Protein AF-A0A453JBC0-F1 (afdb_monomer)

InterPro domains:
  IPR011992 EF-hand domain pair [SSF47473] (24-69)
  IPR045198 Calcineurin B-like [PTHR23056] (1-77)

Secondary structure (DSSP, 8-state):
-PPPP--TTTTS----TT---HHHHHHHSSS-HHHHHHHHHHHHHHTTSS--SSS--HHHHHHHHHSSSS--TTT--

Radius of gyration: 16.41 Å; Cα contacts (8 Å, |Δi|>4): 43; chains: 1; bounding box: 36×23×53 Å

Solvent-accessible surface area (backbone atoms only — not comparable to full-atom values): 4936 Å² total; per-residue (Å²): 137,83,79,79,74,81,62,76,65,73,75,70,72,80,73,51,84,79,77,63,59,44,64,61,58,19,74,76,49,96,44,51,47,70,51,42,51,52,50,47,58,50,46,62,57,42,16,48,66,79,54,82,78,63,50,72,50,74,67,30,50,49,49,59,52,70,68,45,91,57,90,44,78,82,75,76,116

Structure (mmCIF, N/CA/C/O backbone):
data_AF-A0A453JBC0-F1
#
_entry.id   AF-A0A453JBC0-F1
#
loop_
_atom_site.group_PDB
_atom_site.id
_atom_site.type_symbol
_atom_site.label_atom_id
_atom_site.label_alt_id
_atom_site.label_comp_id
_atom_site.label_asym_id
_atom_site.label_entity_id
_atom_site.label_seq_id
_atom_site.pdbx_PDB_ins_code
_atom_site.Cartn_x
_atom_site.Cartn_y
_atom_site.Cartn_z
_atom_site.occupancy
_atom_site.B_iso_or_equiv
_atom_site.auth_seq_id
_atom_site.auth_comp_id
_atom_site.auth_asym_id
_atom_site.auth_atom_id
_atom_site.pdbx_PDB_model_num
ATOM 1 N N . MET A 1 1 ? 13.975 12.010 37.898 1.00 51.78 1 MET A N 1
ATOM 2 C CA . MET A 1 1 ? 13.003 11.187 37.147 1.00 51.78 1 MET A CA 1
ATOM 3 C C . MET A 1 1 ? 13.115 11.579 35.685 1.00 51.78 1 MET A C 1
ATOM 5 O O . MET A 1 1 ? 12.596 12.617 35.303 1.00 51.78 1 MET A O 1
ATOM 9 N N . GLY A 1 2 ? 13.944 10.859 34.927 1.00 45.06 2 GLY A N 1
ATOM 10 C CA . GLY A 1 2 ? 14.275 11.209 33.546 1.00 45.06 2 GLY A CA 1
ATOM 11 C C . GLY A 1 2 ? 13.143 10.833 32.597 1.00 45.06 2 GLY A C 1
ATOM 12 O O . GLY A 1 2 ? 12.753 9.669 32.542 1.00 45.06 2 GLY A O 1
ATOM 13 N N . CYS A 1 3 ? 12.624 11.813 31.859 1.00 55.94 3 CYS A N 1
ATOM 14 C CA . CYS A 1 3 ? 11.772 11.563 30.705 1.00 55.94 3 CYS A CA 1
ATOM 15 C C . CYS A 1 3 ? 12.623 10.924 29.608 1.00 55.94 3 CYS A C 1
ATOM 17 O O . CYS A 1 3 ? 13.601 11.513 29.145 1.00 55.94 3 CYS A O 1
ATOM 19 N N . PHE A 1 4 ? 12.259 9.706 29.214 1.00 50.91 4 PHE A N 1
ATOM 20 C CA . PHE A 1 4 ? 12.862 9.035 28.077 1.00 50.91 4 PHE A CA 1
ATOM 21 C C . PHE A 1 4 ? 12.575 9.845 26.81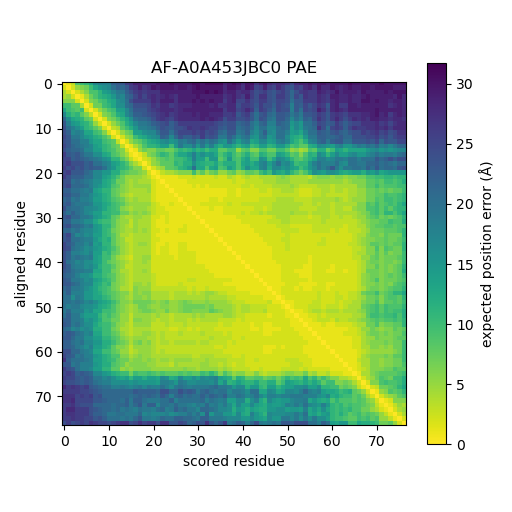7 1.00 50.91 4 PHE A C 1
ATOM 23 O O . PHE A 1 4 ? 11.426 10.099 26.460 1.00 50.91 4 PHE A O 1
ATOM 30 N N . HIS A 1 5 ? 13.661 10.274 26.186 1.00 46.06 5 HIS A N 1
ATOM 31 C CA . HIS A 1 5 ? 13.688 10.907 24.884 1.00 46.06 5 HIS A CA 1
ATOM 32 C C . HIS A 1 5 ? 12.829 10.107 23.909 1.00 46.06 5 HIS A C 1
ATOM 34 O O . HIS A 1 5 ? 13.062 8.913 23.708 1.00 46.06 5 HIS A O 1
ATOM 40 N N . SER A 1 6 ? 11.848 10.789 23.318 1.00 49.62 6 SER A N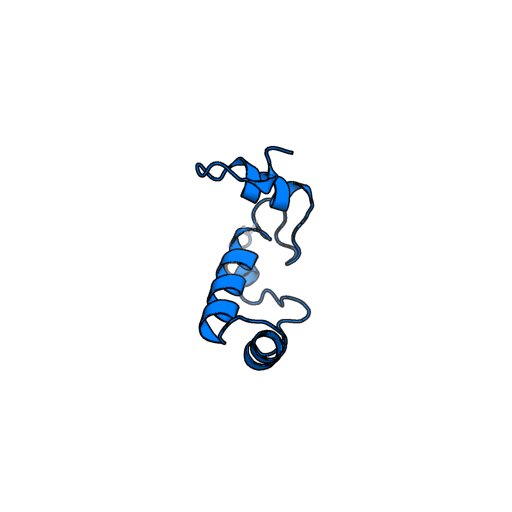 1
ATOM 41 C CA . SER A 1 6 ? 11.066 10.321 22.185 1.00 49.62 6 SER A CA 1
ATOM 42 C C . SER A 1 6 ? 11.994 9.628 21.197 1.00 49.62 6 SER A C 1
ATOM 44 O O . SER A 1 6 ? 12.873 10.252 20.599 1.00 49.62 6 SER A O 1
ATOM 46 N N . THR A 1 7 ? 11.829 8.318 21.057 1.00 49.56 7 THR A N 1
ATOM 47 C CA . THR A 1 7 ? 12.577 7.498 20.116 1.00 49.56 7 THR A CA 1
ATOM 48 C C . THR A 1 7 ? 12.123 7.843 18.702 1.00 49.56 7 THR A C 1
ATOM 50 O O . THR A 1 7 ? 11.394 7.107 18.044 1.00 49.56 7 THR A O 1
ATOM 53 N N . ALA A 1 8 ? 12.666 8.937 18.166 1.00 49.28 8 ALA A N 1
ATOM 54 C CA . ALA A 1 8 ? 12.794 9.138 16.724 1.00 49.28 8 ALA A CA 1
ATOM 55 C C . ALA A 1 8 ? 13.528 7.952 16.045 1.00 49.28 8 ALA A C 1
ATOM 57 O O . ALA A 1 8 ? 13.500 7.810 14.826 1.00 49.28 8 ALA A O 1
ATOM 58 N N . THR A 1 9 ? 14.132 7.057 16.836 1.00 44.47 9 THR A N 1
ATOM 59 C CA . THR A 1 9 ? 14.725 5.777 16.440 1.00 44.47 9 THR A CA 1
ATOM 60 C C . THR A 1 9 ? 13.718 4.649 16.171 1.00 44.47 9 THR A C 1
ATOM 62 O O . THR A 1 9 ? 14.080 3.713 15.462 1.00 44.47 9 THR A O 1
ATOM 65 N N . ALA A 1 10 ? 12.462 4.714 16.636 1.00 48.88 10 ALA A N 1
ATOM 66 C CA . ALA A 1 10 ? 11.461 3.674 16.334 1.00 48.88 10 ALA A CA 1
ATOM 67 C C . ALA A 1 10 ? 11.014 3.700 14.860 1.00 48.88 10 ALA A C 1
ATOM 69 O O . ALA A 1 10 ? 10.662 2.676 14.283 1.00 48.88 10 ALA A O 1
ATOM 70 N N . ARG A 1 11 ? 11.109 4.865 14.210 1.00 49.81 11 ARG A N 1
ATOM 71 C CA . ARG A 1 11 ? 10.774 5.038 12.789 1.00 49.81 11 ARG A CA 1
ATOM 72 C C . ARG A 1 11 ? 11.849 4.502 11.836 1.00 49.81 11 ARG A C 1
ATOM 74 O O . ARG A 1 11 ? 11.621 4.466 10.630 1.00 49.81 11 ARG A O 1
ATOM 81 N N . ALA A 1 12 ? 13.026 4.137 12.354 1.00 50.19 12 ALA A N 1
ATOM 82 C CA . ALA A 1 12 ? 14.248 4.089 11.558 1.00 50.19 12 ALA A CA 1
ATOM 83 C C . ALA A 1 12 ? 14.511 2.771 10.816 1.00 50.19 12 ALA A C 1
ATOM 85 O O . ALA A 1 12 ? 15.323 2.793 9.897 1.00 50.19 12 ALA A O 1
ATOM 86 N N . ARG A 1 13 ? 13.871 1.638 11.141 1.00 53.84 13 ARG A N 1
ATOM 87 C CA . ARG A 1 13 ? 14.065 0.373 10.392 1.00 53.84 13 ARG A CA 1
ATOM 88 C C . ARG A 1 13 ? 12.824 -0.518 10.430 1.00 53.84 13 ARG A C 1
ATOM 90 O O . ARG A 1 13 ? 12.862 -1.614 10.982 1.00 53.84 13 ARG A O 1
ATOM 97 N N . ARG A 1 14 ? 11.727 -0.056 9.824 1.00 61.69 14 ARG A N 1
ATOM 98 C CA . ARG A 1 14 ? 10.597 -0.934 9.485 1.00 61.69 14 ARG A CA 1
ATOM 99 C C . ARG A 1 14 ? 11.093 -1.966 8.472 1.00 61.69 14 ARG A C 1
ATOM 101 O O . ARG A 1 14 ? 11.386 -1.627 7.329 1.00 61.69 14 ARG A O 1
ATOM 108 N N . ARG A 1 15 ? 11.286 -3.208 8.917 1.00 61.16 15 ARG A N 1
ATOM 109 C CA . ARG A 1 15 ? 11.506 -4.338 8.014 1.00 61.16 15 ARG A CA 1
ATOM 110 C C . ARG A 1 15 ? 10.134 -4.762 7.527 1.00 61.16 15 ARG A C 1
ATOM 112 O O . ARG A 1 15 ? 9.437 -5.446 8.259 1.00 61.16 15 ARG A O 1
ATOM 119 N N 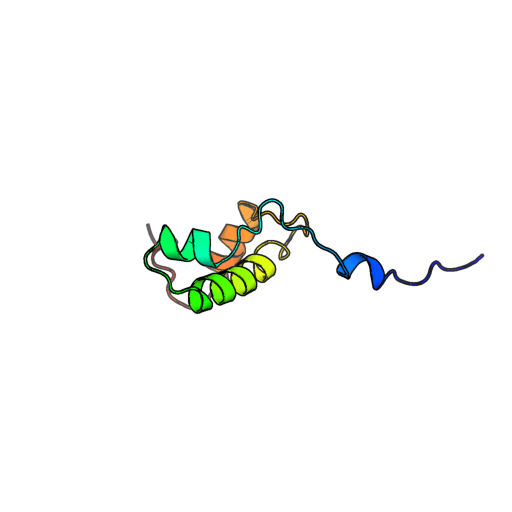. TYR A 1 16 ? 9.768 -4.338 6.325 1.00 66.06 16 TYR A N 1
ATOM 120 C CA . TYR A 1 16 ? 8.650 -4.934 5.608 1.00 66.06 16 TYR A CA 1
ATOM 121 C C . TYR A 1 16 ? 9.040 -6.385 5.316 1.00 66.06 16 TYR A C 1
ATOM 123 O O . TYR A 1 16 ? 10.016 -6.602 4.584 1.00 66.06 16 TYR A O 1
ATOM 131 N N . PRO A 1 17 ? 8.406 -7.373 5.973 1.00 61.00 17 PRO A N 1
ATOM 132 C CA . PRO A 1 17 ? 8.748 -8.769 5.761 1.00 61.00 17 PRO A CA 1
ATOM 133 C C . PRO A 1 17 ? 8.489 -9.085 4.287 1.00 61.00 17 PRO A C 1
ATOM 135 O O . PRO A 1 17 ? 7.368 -8.928 3.820 1.00 61.00 17 PRO A O 1
ATOM 138 N N . GLY A 1 18 ? 9.528 -9.465 3.542 1.00 60.53 18 GLY A N 1
ATOM 139 C CA . GLY A 1 18 ? 9.385 -9.745 2.113 1.00 60.53 18 GLY A CA 1
ATOM 140 C C . GLY A 1 18 ? 9.313 -8.507 1.215 1.00 60.53 18 GLY A C 1
ATOM 141 O O . GLY A 1 18 ? 8.587 -8.535 0.229 1.00 60.53 18 GLY A O 1
ATOM 142 N N . TYR A 1 19 ? 10.062 -7.427 1.506 1.00 62.72 19 TYR A N 1
ATOM 143 C CA . TYR A 1 19 ? 10.438 -6.479 0.442 1.00 62.72 19 TYR A CA 1
ATOM 144 C C . TYR A 1 19 ? 11.320 -7.217 -0.572 1.00 62.72 19 TYR A C 1
ATOM 146 O O . TYR A 1 19 ? 12.552 -7.185 -0.499 1.00 62.72 19 TYR A O 1
ATOM 154 N N . ASP A 1 20 ? 10.665 -7.959 -1.459 1.00 62.53 20 ASP A N 1
ATOM 155 C CA . ASP A 1 20 ? 11.284 -8.582 -2.610 1.00 62.53 20 ASP A CA 1
ATOM 156 C C . ASP A 1 20 ? 11.897 -7.484 -3.471 1.00 62.53 20 ASP A C 1
ATOM 158 O O . ASP A 1 20 ? 11.394 -6.358 -3.551 1.00 62.53 20 ASP A O 1
ATOM 162 N N . HIS A 1 21 ? 13.023 -7.796 -4.108 1.00 82.50 21 HIS A N 1
ATOM 163 C CA . HIS A 1 21 ? 13.649 -6.865 -5.034 1.00 82.50 21 HIS A CA 1
ATOM 164 C C . HIS A 1 21 ? 12.591 -6.401 -6.049 1.00 82.50 21 HIS A C 1
ATOM 166 O O . HIS A 1 21 ? 12.006 -7.260 -6.710 1.00 82.50 21 HIS A O 1
ATOM 172 N N . PRO A 1 22 ? 12.353 -5.087 -6.233 1.00 87.94 22 PRO A N 1
ATOM 173 C CA . PRO A 1 22 ? 11.261 -4.585 -7.076 1.00 87.94 22 PRO A CA 1
ATOM 174 C C . PRO A 1 22 ? 11.336 -5.115 -8.517 1.00 87.94 22 PRO A C 1
ATOM 176 O O . PRO A 1 22 ? 10.318 -5.265 -9.184 1.00 87.94 22 PRO A O 1
ATOM 179 N N . MET A 1 23 ? 12.532 -5.510 -8.967 1.00 91.31 23 MET A N 1
ATOM 180 C CA . MET A 1 23 ? 12.765 -6.222 -10.227 1.00 91.31 23 MET A CA 1
ATOM 181 C C . MET A 1 23 ? 12.051 -7.581 -10.327 1.00 91.31 23 MET A C 1
ATOM 183 O O . MET A 1 23 ? 11.589 -7.938 -11.406 1.00 91.31 23 MET A O 1
ATOM 187 N N . GLN A 1 24 ? 11.967 -8.348 -9.237 1.00 92.25 24 GLN A N 1
ATOM 188 C CA . GLN A 1 24 ? 11.296 -9.651 -9.205 1.00 92.25 24 GLN A CA 1
ATOM 189 C C . GLN A 1 24 ? 9.775 -9.504 -9.272 1.00 92.25 24 GLN A C 1
ATOM 191 O O . GLN A 1 24 ? 9.123 -10.242 -10.002 1.00 92.25 24 GLN A O 1
ATOM 196 N N . LEU A 1 25 ? 9.206 -8.538 -8.549 1.00 92.12 25 LEU A N 1
ATOM 197 C CA . LEU A 1 25 ? 7.769 -8.261 -8.612 1.00 92.12 25 LEU A CA 1
ATOM 198 C C . LEU A 1 25 ? 7.378 -7.665 -9.970 1.00 92.12 25 LEU A C 1
ATOM 200 O O . LEU A 1 25 ? 6.362 -8.050 -10.546 1.00 92.12 25 LEU A O 1
ATOM 204 N N . ALA A 1 26 ? 8.211 -6.780 -10.524 1.00 94.94 26 ALA A N 1
ATOM 205 C CA . ALA A 1 26 ? 8.004 -6.238 -11.863 1.00 94.94 26 ALA A CA 1
ATOM 206 C C . ALA A 1 26 ? 8.035 -7.343 -12.933 1.00 94.94 26 ALA A C 1
ATOM 208 O O . ALA A 1 26 ? 7.186 -7.360 -13.813 1.00 94.94 26 ALA A O 1
ATOM 209 N N . SER A 1 27 ? 8.950 -8.319 -12.840 1.00 95.31 27 SER A N 1
ATOM 210 C CA . SER A 1 27 ? 9.015 -9.413 -13.824 1.00 95.31 27 SER A CA 1
ATOM 211 C C . SER A 1 27 ? 7.840 -10.396 -13.751 1.00 95.31 27 SER A C 1
ATOM 213 O O . SER A 1 27 ? 7.587 -11.112 -14.718 1.00 95.31 27 SER A O 1
ATOM 215 N N . GLN A 1 28 ? 7.122 -10.432 -12.626 1.00 95.31 28 GLN A N 1
ATOM 216 C CA . GLN A 1 28 ? 5.956 -11.292 -12.400 1.00 95.31 28 GLN A CA 1
ATOM 217 C C . GLN A 1 28 ? 4.618 -10.582 -12.661 1.00 95.31 28 GLN A C 1
ATOM 219 O O . GLN A 1 28 ? 3.563 -11.213 -12.585 1.00 95.31 28 GLN A O 1
ATOM 224 N N . THR A 1 29 ? 4.634 -9.279 -12.948 1.00 94.88 29 THR A N 1
ATOM 225 C CA . THR A 1 29 ? 3.431 -8.457 -13.120 1.00 94.88 29 THR A CA 1
ATOM 226 C C . THR A 1 29 ? 3.515 -7.620 -14.397 1.00 94.88 29 THR A C 1
ATOM 228 O O . THR A 1 29 ? 4.501 -7.657 -15.124 1.00 94.88 29 THR A O 1
ATOM 231 N N . ALA A 1 30 ? 2.457 -6.869 -14.707 1.00 97.44 30 ALA A N 1
ATOM 232 C CA . ALA A 1 30 ? 2.456 -5.927 -15.828 1.00 97.44 30 ALA A CA 1
ATOM 233 C C . ALA A 1 30 ? 3.103 -4.568 -15.483 1.00 97.44 30 ALA A C 1
ATOM 235 O O . ALA A 1 30 ? 3.100 -3.670 -16.321 1.00 97.44 30 ALA A O 1
ATOM 236 N N . PHE A 1 31 ? 3.616 -4.401 -14.259 1.00 96.81 31 PHE A N 1
ATOM 237 C CA . PHE A 1 31 ? 4.182 -3.146 -13.777 1.00 96.81 31 PHE A CA 1
ATOM 238 C C . PHE A 1 31 ? 5.687 -3.065 -14.043 1.00 96.81 31 PHE A C 1
ATOM 240 O O . PHE A 1 31 ? 6.432 -4.029 -13.882 1.00 96.81 31 PHE A O 1
ATOM 247 N N . SER A 1 32 ? 6.151 -1.872 -14.395 1.00 97.62 32 SER A N 1
ATOM 248 C CA . SER A 1 32 ? 7.567 -1.520 -14.419 1.00 97.62 32 SER A CA 1
ATOM 249 C C . SER A 1 32 ? 8.162 -1.471 -13.006 1.00 97.62 32 SER A C 1
ATOM 251 O O . SER A 1 32 ? 7.453 -1.316 -12.012 1.00 97.62 32 SER A O 1
ATOM 253 N N . VAL A 1 33 ? 9.494 -1.533 -12.906 1.00 95.88 33 VAL A N 1
ATOM 254 C CA . VAL A 1 33 ? 10.212 -1.429 -11.620 1.00 95.88 33 VAL A CA 1
ATOM 255 C C . VAL A 1 33 ? 9.838 -0.143 -10.873 1.00 95.88 33 VAL A C 1
ATOM 257 O O . VAL A 1 33 ? 9.558 -0.189 -9.680 1.00 95.88 33 VAL A O 1
ATOM 260 N N . SER A 1 34 ? 9.751 0.984 -11.583 1.00 96.44 34 SER A N 1
ATOM 261 C CA . SER A 1 34 ? 9.356 2.275 -11.009 1.00 96.44 34 SER A CA 1
ATOM 262 C C . SER A 1 34 ? 7.912 2.297 -10.509 1.00 96.44 34 SER A C 1
ATOM 264 O O . SER A 1 34 ? 7.613 2.938 -9.505 1.00 96.44 34 SER A O 1
ATOM 266 N N . GLU A 1 35 ? 6.998 1.599 -11.185 1.00 97.12 35 GLU A N 1
ATOM 267 C CA . GLU A 1 35 ? 5.609 1.492 -10.728 1.00 97.12 35 GLU A CA 1
ATOM 268 C C . GLU A 1 35 ? 5.505 0.607 -9.487 1.00 97.12 35 GLU A C 1
ATOM 270 O O . GLU A 1 35 ? 4.771 0.946 -8.565 1.00 97.12 35 GLU A O 1
ATOM 275 N N . VAL A 1 36 ? 6.282 -0.477 -9.413 1.00 94.94 36 VAL A N 1
ATOM 276 C CA . VAL A 1 36 ? 6.374 -1.310 -8.205 1.00 94.94 36 VAL A CA 1
ATOM 277 C C . VAL A 1 36 ? 6.909 -0.502 -7.018 1.00 94.94 36 VAL A C 1
ATOM 279 O O . VAL A 1 36 ? 6.363 -0.592 -5.919 1.00 94.94 36 VAL A O 1
ATOM 282 N N . GLU A 1 37 ? 7.926 0.336 -7.225 1.00 93.50 37 GLU A N 1
ATOM 283 C CA . GLU A 1 37 ? 8.431 1.250 -6.190 1.00 93.50 37 GLU A CA 1
ATOM 284 C C . GLU A 1 37 ? 7.360 2.261 -5.747 1.00 93.50 37 GLU A C 1
ATOM 286 O O . GLU A 1 37 ? 7.162 2.474 -4.549 1.00 93.50 37 GLU A O 1
ATOM 291 N N . ALA A 1 38 ? 6.609 2.834 -6.692 1.00 95.25 38 ALA A N 1
ATOM 292 C CA . ALA A 1 38 ? 5.499 3.733 -6.379 1.0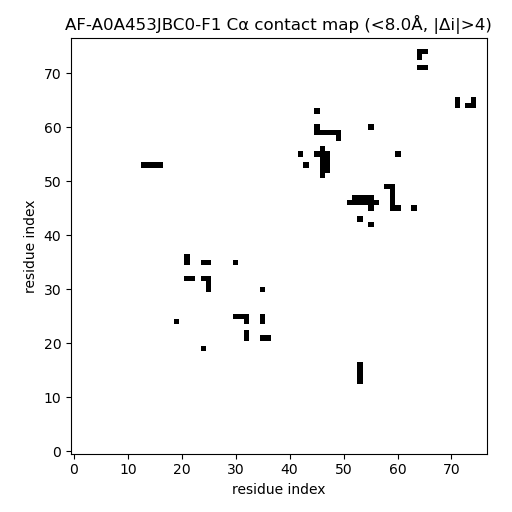0 95.25 38 ALA A CA 1
ATOM 293 C C . ALA A 1 38 ? 4.372 3.023 -5.602 1.00 95.25 38 ALA A C 1
ATOM 295 O O . ALA A 1 38 ? 3.827 3.581 -4.645 1.00 95.25 38 ALA A O 1
ATOM 296 N N . LEU A 1 39 ? 4.047 1.776 -5.960 1.00 93.94 39 LEU A N 1
ATOM 297 C CA . LEU A 1 39 ? 3.087 0.942 -5.232 1.00 93.94 39 LEU A CA 1
ATOM 298 C C . LEU A 1 39 ? 3.571 0.620 -3.816 1.00 93.94 39 LEU A C 1
ATOM 300 O O . LEU A 1 39 ? 2.756 0.557 -2.897 1.00 93.94 39 LEU A O 1
ATOM 304 N N . PHE A 1 40 ? 4.879 0.469 -3.608 1.00 92.19 40 PHE A N 1
ATOM 305 C CA . PHE A 1 40 ? 5.433 0.284 -2.274 1.00 92.19 40 PHE A CA 1
ATOM 306 C C . PHE A 1 40 ? 5.278 1.540 -1.403 1.00 92.19 40 PHE A C 1
ATOM 308 O O . PHE A 1 40 ? 4.888 1.432 -0.242 1.00 92.19 40 PHE A O 1
ATOM 315 N N . GLU A 1 41 ? 5.493 2.745 -1.937 1.00 91.56 41 GLU A N 1
ATOM 316 C CA . GLU A 1 41 ? 5.195 3.990 -1.204 1.00 91.56 41 GLU A CA 1
ATOM 317 C C . GLU A 1 41 ? 3.709 4.108 -0.825 1.00 91.56 41 GLU A C 1
ATOM 319 O O . GLU A 1 41 ? 3.371 4.512 0.296 1.00 91.56 41 GLU A O 1
ATOM 324 N N . LEU A 1 42 ? 2.812 3.692 -1.726 1.00 92.25 42 LEU A N 1
ATOM 325 C CA . LEU A 1 42 ? 1.380 3.619 -1.442 1.00 92.25 42 LEU A CA 1
ATOM 326 C C . LEU A 1 42 ? 1.080 2.601 -0.333 1.00 92.25 42 LEU A C 1
ATOM 328 O O . LEU A 1 42 ? 0.369 2.923 0.619 1.00 92.25 42 LEU A O 1
ATOM 332 N N . PHE A 1 43 ? 1.658 1.403 -0.420 1.00 91.69 43 PHE A N 1
ATOM 333 C CA . PHE A 1 43 ? 1.519 0.351 0.583 1.00 91.69 43 PHE A CA 1
ATOM 334 C C . PHE A 1 43 ? 1.892 0.858 1.980 1.00 91.69 43 PHE A C 1
ATOM 336 O O . PHE A 1 43 ? 1.077 0.750 2.890 1.00 91.69 43 PHE A O 1
ATOM 343 N N . LYS A 1 44 ? 3.050 1.518 2.130 1.00 89.38 44 LYS A N 1
ATOM 344 C CA . LYS A 1 44 ? 3.506 2.084 3.416 1.00 89.38 44 LYS A CA 1
ATOM 345 C C . LYS A 1 44 ? 2.554 3.128 3.998 1.00 89.38 44 LYS A C 1
ATOM 347 O O . LYS A 1 44 ? 2.533 3.342 5.208 1.00 89.38 44 LYS A O 1
ATOM 352 N N . THR A 1 45 ? 1.821 3.824 3.133 1.00 90.06 45 THR A N 1
ATOM 353 C CA . THR A 1 45 ? 0.828 4.823 3.540 1.00 90.06 45 THR A CA 1
ATOM 354 C C . THR A 1 45 ? -0.432 4.150 4.084 1.00 90.06 45 THR A C 1
ATOM 356 O O . THR A 1 45 ? -1.012 4.630 5.056 1.00 90.06 45 THR A O 1
ATOM 359 N N . ILE A 1 46 ? -0.849 3.036 3.477 1.00 91.31 46 ILE A N 1
ATOM 360 C CA . ILE A 1 46 ? -2.050 2.290 3.873 1.00 91.31 46 ILE A CA 1
ATOM 361 C C . ILE A 1 46 ? -1.776 1.432 5.118 1.00 91.31 46 ILE A C 1
ATOM 363 O O . ILE A 1 46 ? -2.534 1.524 6.083 1.00 91.31 46 ILE A O 1
ATOM 367 N N . SER A 1 47 ? -0.672 0.677 5.121 1.00 91.00 47 SER A N 1
ATOM 368 C CA . SER A 1 47 ? -0.259 -0.309 6.143 1.00 91.00 47 SER A CA 1
ATOM 369 C C . SER A 1 47 ? 0.175 0.286 7.490 1.00 91.00 47 SER A C 1
ATOM 371 O O . SER A 1 47 ? 0.843 -0.366 8.284 1.00 91.00 47 SER A O 1
ATOM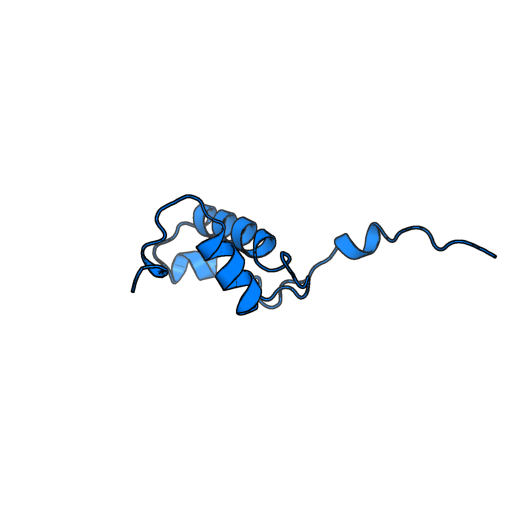 373 N N . GLY A 1 48 ? 0.004 1.590 7.665 1.00 88.50 48 GLY A N 1
ATOM 374 C CA . GLY A 1 48 ? 0.318 2.303 8.900 1.00 88.50 48 GLY A CA 1
ATOM 375 C C . GLY A 1 48 ? -0.760 3.325 9.229 1.00 88.50 48 GLY A C 1
ATOM 376 O O . GLY A 1 48 ? -0.501 4.287 9.953 1.00 88.50 48 GLY A O 1
ATOM 377 N N . SER A 1 49 ? -1.945 3.167 8.632 1.00 88.25 49 SER A N 1
ATOM 378 C CA . SER A 1 49 ? -3.064 4.089 8.811 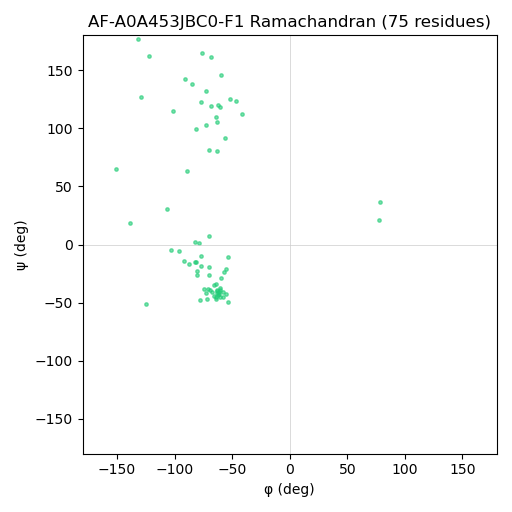1.00 88.25 49 SER A CA 1
ATOM 379 C C . SER A 1 49 ? -3.820 3.828 10.113 1.00 88.25 49 SER A C 1
ATOM 381 O O . SER A 1 49 ? -4.398 4.767 10.667 1.00 88.25 49 SER A O 1
ATOM 383 N N . VAL A 1 50 ? -3.779 2.593 10.625 1.00 88.19 50 VAL A N 1
ATOM 384 C CA . VAL A 1 50 ? -4.338 2.205 11.926 1.00 88.19 50 VAL A CA 1
ATOM 385 C C . VAL A 1 50 ? -3.268 1.545 12.794 1.00 88.19 50 VAL A C 1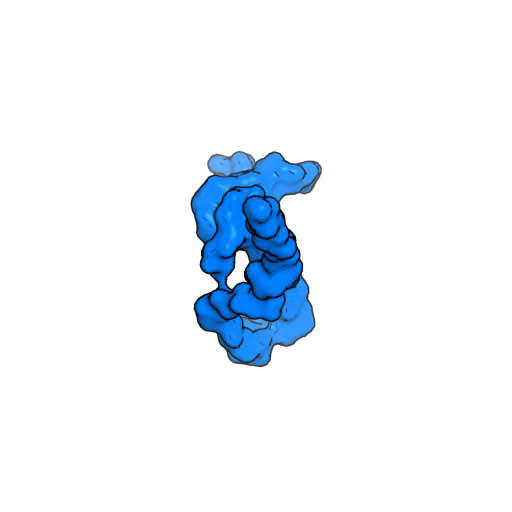
ATOM 387 O O . VAL A 1 50 ? -3.079 1.973 13.934 1.00 88.19 50 VAL A O 1
ATOM 390 N N . VAL A 1 51 ? -2.553 0.542 12.271 1.00 87.19 51 VAL A N 1
ATOM 391 C CA . VAL A 1 51 ? -1.513 -0.198 13.005 1.00 87.19 51 VAL A CA 1
ATOM 392 C C . VAL A 1 51 ? -0.238 -0.235 12.173 1.00 87.19 51 VAL A C 1
ATOM 394 O O . VAL A 1 51 ? -0.253 -0.651 11.030 1.00 87.19 51 VAL A O 1
ATOM 397 N N . ASP A 1 52 ? 0.887 0.189 12.747 1.00 84.75 52 ASP A N 1
ATOM 398 C CA . ASP A 1 52 ? 2.181 0.205 12.052 1.00 84.75 52 ASP A CA 1
ATOM 399 C C . ASP A 1 52 ? 2.936 -1.127 12.231 1.00 84.75 52 ASP A C 1
ATOM 401 O O . ASP A 1 52 ? 3.987 -1.177 12.875 1.00 84.75 52 ASP A O 1
ATOM 405 N N . ASP A 1 53 ? 2.368 -2.223 11.717 1.00 87.12 53 ASP A N 1
ATOM 406 C CA . ASP A 1 53 ? 2.96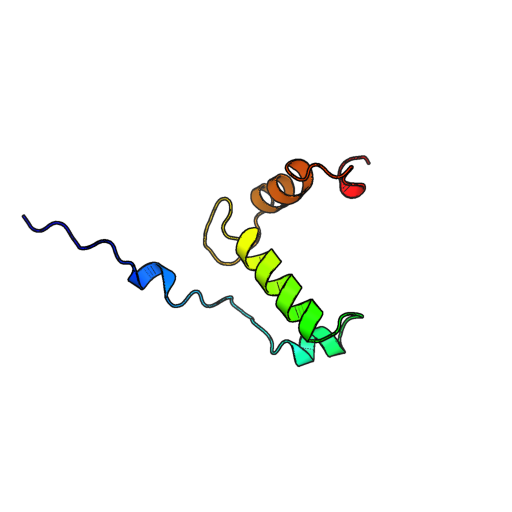3 -3.572 11.756 1.00 87.12 53 ASP A CA 1
ATOM 407 C C . ASP A 1 53 ? 3.574 -4.015 10.412 1.00 87.12 53 ASP A C 1
ATOM 409 O O . ASP A 1 53 ? 4.241 -5.051 10.334 1.00 87.12 53 ASP A O 1
ATOM 413 N N . GLY A 1 54 ? 3.415 -3.199 9.365 1.00 87.81 54 GLY A N 1
ATOM 414 C CA . GLY A 1 54 ? 3.902 -3.503 8.024 1.00 87.81 54 GLY A CA 1
ATOM 415 C C . GLY A 1 54 ? 3.027 -4.501 7.267 1.00 87.81 54 GLY A C 1
ATOM 416 O O . GLY A 1 54 ? 3.518 -5.113 6.319 1.00 87.81 54 GLY A O 1
ATOM 417 N N . LEU A 1 55 ? 1.764 -4.663 7.666 1.00 90.31 55 LEU A N 1
ATOM 418 C CA . LEU A 1 55 ? 0.717 -5.396 6.961 1.00 90.31 55 LEU A CA 1
ATOM 419 C C . LEU A 1 55 ? -0.461 -4.453 6.685 1.00 90.31 55 LEU A C 1
ATOM 421 O O . LEU A 1 55 ? -0.567 -3.392 7.280 1.00 90.31 55 LEU A O 1
ATOM 425 N N . ILE A 1 56 ? -1.342 -4.821 5.755 1.00 91.94 56 ILE A N 1
ATOM 426 C CA . ILE A 1 56 ? -2.597 -4.088 5.544 1.00 91.94 56 ILE A CA 1
ATOM 427 C C . ILE A 1 56 ? -3.718 -4.880 6.206 1.00 91.94 56 ILE A C 1
ATOM 429 O O . ILE A 1 56 ? -4.038 -5.989 5.768 1.00 91.94 56 ILE A O 1
ATOM 433 N N . SER A 1 57 ? -4.333 -4.308 7.241 1.00 92.88 57 SER A N 1
ATOM 434 C CA . SER A 1 57 ? -5.521 -4.899 7.860 1.00 92.88 57 SER A CA 1
ATOM 435 C C . SER A 1 57 ? -6.776 -4.678 7.003 1.00 92.88 57 SER A C 1
ATOM 437 O O . SER A 1 57 ? -6.823 -3.829 6.106 1.00 92.88 57 SER A O 1
ATOM 439 N N . LYS A 1 58 ? -7.847 -5.428 7.292 1.00 91.69 58 LYS A N 1
ATOM 440 C CA . LYS A 1 58 ? -9.147 -5.233 6.633 1.00 91.69 58 LYS A CA 1
ATOM 441 C C . LYS A 1 58 ? -9.665 -3.805 6.837 1.00 91.69 58 LYS A C 1
ATOM 443 O O . LYS A 1 58 ? -10.201 -3.205 5.907 1.00 91.69 58 LYS A O 1
ATOM 448 N N . GLU A 1 59 ? -9.504 -3.274 8.042 1.00 91.44 59 GLU A N 1
ATOM 449 C CA . GLU A 1 59 ? -9.937 -1.934 8.432 1.00 91.44 59 GLU A CA 1
ATOM 450 C C . GLU A 1 59 ? -9.142 -0.863 7.676 1.00 91.44 59 GLU A C 1
ATOM 452 O O . GLU A 1 59 ? -9.731 0.070 7.135 1.00 91.44 59 GLU A O 1
ATOM 457 N N . GLU A 1 60 ? -7.822 -1.022 7.566 1.00 93.06 60 GLU A N 1
ATOM 458 C CA . GLU A 1 60 ? -6.955 -0.110 6.809 1.00 93.06 60 GLU A CA 1
ATOM 459 C C . GLU A 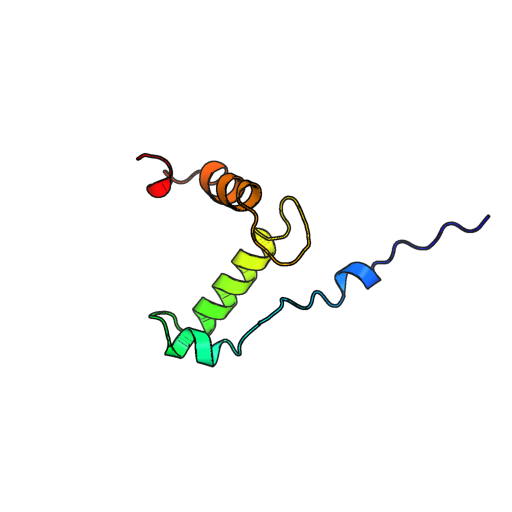1 60 ? -7.288 -0.102 5.316 1.00 93.06 60 GLU A C 1
ATOM 461 O O . GLU A 1 60 ? -7.371 0.959 4.693 1.00 93.06 60 GLU A O 1
ATOM 466 N N . PHE A 1 61 ? -7.555 -1.278 4.745 1.00 90.88 61 PHE A N 1
ATOM 467 C CA . PHE A 1 61 ? -7.959 -1.402 3.349 1.00 90.88 61 PHE A CA 1
ATOM 468 C C . PHE A 1 61 ? -9.306 -0.721 3.078 1.00 90.88 61 PHE A C 1
ATOM 470 O O . PHE A 1 61 ? -9.440 0.042 2.121 1.00 90.88 61 PHE A O 1
ATOM 477 N N . GLN A 1 62 ? -10.300 -0.937 3.945 1.00 88.75 62 GLN A N 1
ATOM 478 C CA . GLN A 1 62 ? -11.586 -0.246 3.852 1.00 88.75 62 GLN A CA 1
ATOM 479 C C . GLN A 1 62 ? -11.406 1.269 3.973 1.00 88.75 62 GLN A C 1
ATOM 481 O O . GLN A 1 62 ? -11.952 2.018 3.165 1.00 88.75 62 GLN A O 1
ATOM 486 N N . LEU A 1 63 ? -10.602 1.739 4.928 1.00 88.44 63 LEU A N 1
ATOM 487 C CA . LEU A 1 63 ? -10.313 3.164 5.070 1.00 88.44 63 LEU A CA 1
ATOM 488 C C . LEU A 1 63 ? -9.691 3.744 3.799 1.00 88.44 63 LEU A C 1
ATOM 490 O O . LEU A 1 63 ? -10.135 4.800 3.353 1.00 88.44 63 LEU A O 1
ATOM 494 N N . ALA A 1 64 ? -8.718 3.064 3.191 1.00 88.62 64 ALA A N 1
ATOM 495 C CA . ALA A 1 64 ? -8.096 3.508 1.946 1.00 88.62 64 ALA A CA 1
ATOM 496 C C . ALA A 1 64 ? -9.094 3.563 0.775 1.00 88.62 64 ALA A C 1
ATOM 498 O O . ALA A 1 64 ? -9.063 4.508 -0.017 1.00 88.62 64 ALA A O 1
ATOM 499 N N . LEU A 1 65 ? -10.009 2.591 0.682 1.00 85.75 65 LEU A N 1
ATOM 500 C CA . LEU A 1 65 ? -11.020 2.552 -0.372 1.00 85.75 65 LEU A CA 1
ATOM 501 C C . LEU A 1 65 ? -12.112 3.615 -0.194 1.00 85.75 65 LEU A C 1
ATOM 503 O O . LEU A 1 65 ? -12.453 4.303 -1.152 1.00 85.75 65 LEU A O 1
ATOM 507 N N . PHE A 1 66 ? -12.661 3.766 1.009 1.00 81.19 66 PHE A N 1
ATOM 508 C CA . PHE A 1 66 ? -13.838 4.609 1.242 1.00 81.19 66 PHE A CA 1
ATOM 509 C C . PHE A 1 66 ? -13.504 6.054 1.635 1.00 81.19 66 PHE A C 1
ATOM 511 O O . PHE A 1 66 ? -14.381 6.914 1.582 1.00 81.19 66 PHE A O 1
ATOM 518 N N . LYS A 1 67 ? -12.254 6.364 2.017 1.00 72.88 67 LYS A N 1
ATOM 519 C CA . LYS A 1 67 ? -11.811 7.763 2.175 1.00 72.88 67 LYS A CA 1
ATOM 520 C C . LYS A 1 67 ? -11.401 8.417 0.860 1.00 72.88 67 LYS A C 1
ATOM 522 O O . LYS A 1 67 ? -11.247 9.640 0.834 1.00 72.88 67 LYS A O 1
ATOM 527 N N . SER A 1 68 ? -11.175 7.651 -0.207 1.00 65.88 68 SER A N 1
ATOM 528 C CA . SER A 1 68 ? -10.837 8.250 -1.492 1.00 65.88 68 SER A CA 1
ATOM 529 C C . SER A 1 68 ? -12.086 8.910 -2.087 1.00 65.88 68 SER A C 1
ATOM 531 O O . SER A 1 68 ? -13.181 8.360 -2.082 1.00 65.88 68 SER A O 1
ATOM 533 N N . LYS A 1 69 ? -11.931 10.151 -2.555 1.00 61.91 69 LYS A N 1
ATOM 534 C CA . LYS A 1 69 ? -13.023 10.969 -3.114 1.00 61.91 69 LYS A CA 1
ATOM 535 C C . LYS A 1 69 ? -13.377 10.583 -4.561 1.00 61.91 69 LYS A C 1
ATOM 537 O O . LYS A 1 69 ? -14.194 11.247 -5.187 1.00 61.91 69 LYS A O 1
ATOM 542 N N . MET A 1 70 ? -12.698 9.574 -5.104 1.00 59.06 70 MET A N 1
ATOM 543 C CA . MET A 1 70 ? -12.988 8.994 -6.411 1.00 59.06 70 MET A CA 1
ATOM 544 C C . MET A 1 70 ? -14.083 7.951 -6.223 1.00 59.06 70 MET A C 1
ATOM 546 O O . MET A 1 70 ? -14.003 7.186 -5.266 1.00 59.06 70 MET A O 1
ATOM 550 N N . ASP A 1 71 ? -15.065 7.905 -7.125 1.00 59.31 71 ASP A N 1
ATOM 551 C CA . ASP A 1 71 ? -16.105 6.871 -7.152 1.00 59.31 71 ASP A CA 1
ATOM 552 C C . ASP A 1 71 ? -15.447 5.490 -7.226 1.00 59.31 71 ASP A C 1
ATOM 554 O O . ASP A 1 71 ? -15.068 4.996 -8.291 1.00 59.31 71 ASP A O 1
ATOM 558 N N . ASN A 1 72 ? -15.216 4.898 -6.056 1.00 62.50 72 ASN A N 1
ATOM 559 C CA . ASN A 1 72 ? -14.421 3.699 -5.941 1.00 62.50 72 ASN A CA 1
ATOM 560 C C . ASN A 1 72 ? -15.264 2.548 -6.491 1.00 62.50 72 ASN A C 1
ATOM 562 O O . ASN A 1 72 ? -16.195 2.077 -5.846 1.00 62.50 72 ASN A O 1
ATOM 566 N N . ILE A 1 73 ? -14.971 2.113 -7.714 1.00 65.38 73 ILE A N 1
ATOM 567 C CA . ILE A 1 73 ? -15.721 1.070 -8.432 1.00 65.38 73 ILE A CA 1
ATOM 568 C C . ILE A 1 73 ? -15.841 -0.247 -7.645 1.00 65.38 73 ILE A C 1
ATOM 570 O O . ILE A 1 73 ? -16.748 -1.036 -7.899 1.00 65.38 73 ILE A O 1
ATOM 574 N N . PHE A 1 74 ? -14.948 -0.471 -6.675 1.00 59.84 74 PHE A N 1
ATOM 575 C CA . PHE A 1 74 ? -14.967 -1.619 -5.768 1.00 59.84 74 PHE A CA 1
ATOM 576 C C . PHE A 1 74 ? -15.951 -1.467 -4.599 1.00 59.84 74 PHE A C 1
ATOM 578 O O . PHE A 1 74 ? -16.383 -2.468 -4.042 1.00 59.84 74 PHE A O 1
ATOM 585 N N . ALA A 1 75 ? -16.315 -0.237 -4.233 1.00 59.03 75 ALA A N 1
ATOM 586 C CA . ALA A 1 75 ? -17.258 0.079 -3.161 1.00 59.03 75 ALA A CA 1
ATOM 587 C C . ALA A 1 75 ? -18.733 -0.036 -3.585 1.00 59.03 75 ALA A C 1
ATOM 589 O O . ALA A 1 75 ? -19.611 -0.032 -2.728 1.00 59.03 75 ALA A O 1
ATOM 590 N N . ASN A 1 76 ? -19.005 -0.096 -4.893 1.00 59.06 76 ASN A N 1
ATOM 591 C CA . ASN A 1 76 ? -20.346 0.055 -5.460 1.00 59.06 76 ASN A CA 1
ATOM 592 C C . ASN A 1 76 ? -20.951 -1.270 -5.976 1.00 59.06 76 ASN A C 1
ATOM 594 O O . ASN A 1 76 ? -21.689 -1.263 -6.962 1.00 59.06 76 ASN A O 1
ATOM 598 N N . ARG A 1 77 ? -20.594 -2.411 -5.369 1.00 56.78 77 ARG A N 1
ATOM 599 C CA . ARG A 1 77 ? -21.092 -3.752 -5.727 1.00 56.78 77 ARG A CA 1
ATOM 600 C C . ARG A 1 77 ? -21.634 -4.507 -4.525 1.00 56.78 77 ARG A C 1
ATOM 602 O O . ARG A 1 77 ? -20.993 -4.429 -3.456 1.00 56.78 77 ARG A O 1
#

Organism: Aegilops tauschii subsp. strangulata (NCBI:txid200361)

pLDDT: mean 77.46, std 17.73, range [44.47, 97.62]

Mean predicted aligned error: 10.75 Å

Sequence (77 aa):
MGCFHSTATARARRRYPGYDHPMQLASQTAFSVSEVEALFELFKTISGSVVDDGLISKEEFQLALFKSKMDNIFANR

Nearest PDB structures (foldseek):
  1ht9-assembly1_B  TM=6.777E-01  e=2.178E+00  Bos taurus

Foldseek 3Di:
DDDPPDPPVVPPDDDLPPPDQLVVVVVVDVDDSVVSVVVVVVQCVLCPPPNVNNDHDPVSVVCVQVVDPPPRPVVPD